Protein AF-A0A2I1GTU6-F1 (afdb_monomer)

Mean predicted aligned error: 11.72 Å

pLDDT: mean 70.72, std 12.53, range [40.06, 86.62]

Sequence (86 aa):
MGNPLDDLKPSLKKCYYCKKQNSLEESHKIRYKCSCDSCSNRKVFICNKCYEAKTQFSRSGNEVIDKFIMETLMMKCMGKWNLFLM

Organism: NCBI:txid588596

Solvent-accessible surface area (backbone atoms only — not comparable to full-atom values): 5315 Å² total; per-residue (Å²): 135,81,75,87,70,74,81,68,64,72,64,64,41,56,17,68,82,66,61,46,73,38,48,51,90,50,39,45,80,45,72,48,79,57,95,46,94,85,49,76,68,47,77,43,40,29,34,51,65,45,45,54,43,54,70,70,60,74,83,78,84,44,70,68,60,44,47,53,52,50,54,54,36,50,34,53,48,60,66,53,57,82,68,76,82,110

Nearest PDB structures (foldseek):
  8a3w-assembly1_X  TM=5.989E-01  e=5.312E+00  Leishmania major strain Friedlin
  8ova-assembly1_BY  TM=4.898E-01  e=6.442E+00  Trypanosoma brucei brucei
  8a5y-assembly1_T  TM=3.359E-01  e=7.326E+00  Saccharomyces cerevisiae

Foldseek 3Di:
DDDPPVVPPQPWFQAPQLRDTDGPVQWDWDWDDDPDPPDDTDTGIHGNQLVVLVVPDDDPVDPVVSVVSNVQSSCSSNV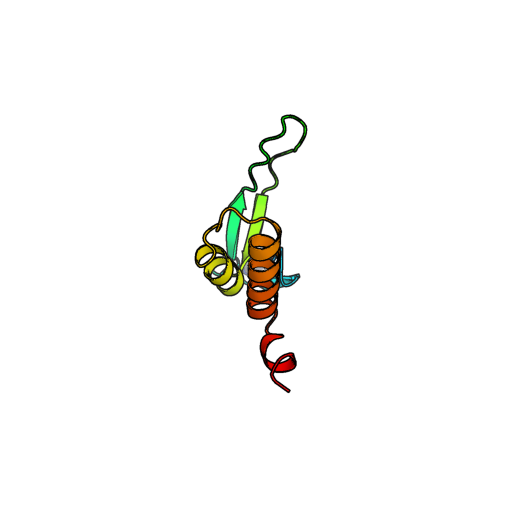VNVVPVD

Secondary structure (DSSP, 8-state):
---TTGGG----EE-TTT--EE-STTEEEEEE--SSTTS--EEEEEEHHHHHHHHT----S-HHHHHHHHHHHHHHHHT-GGGS--

Radius of gyration: 16.92 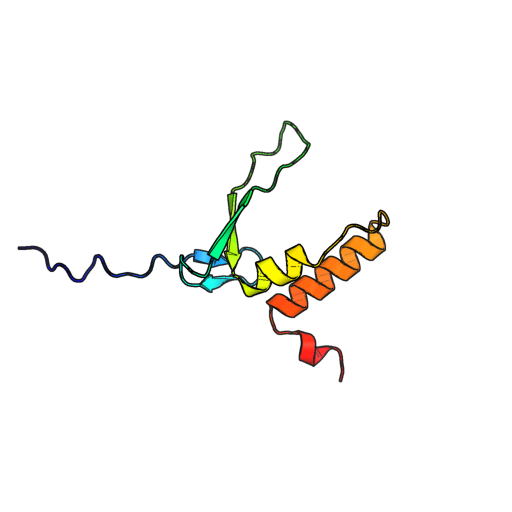Å; Cα contacts (8 Å, |Δi|>4): 95; chains: 1; bounding box: 43×41×45 Å

Structure (mmCIF, N/CA/C/O backbone):
data_AF-A0A2I1GTU6-F1
#
_entry.id   AF-A0A2I1GTU6-F1
#
loop_
_atom_site.group_PDB
_atom_site.id
_atom_site.type_symbol
_atom_site.label_atom_id
_atom_site.label_alt_id
_atom_site.label_comp_id
_atom_site.label_asym_id
_atom_site.label_entity_id
_atom_site.label_seq_id
_atom_site.pdbx_PDB_ins_code
_atom_site.Cartn_x
_atom_site.Cartn_y
_atom_site.Cartn_z
_atom_site.occupancy
_atom_site.B_iso_or_equiv
_atom_site.auth_seq_id
_atom_site.auth_comp_id
_atom_site.auth_asym_id
_atom_site.auth_atom_id
_atom_site.pdbx_PDB_model_num
ATOM 1 N N . MET A 1 1 ? -29.233 12.784 29.537 1.00 40.06 1 MET A N 1
ATOM 2 C CA . MET A 1 1 ? -27.777 12.598 29.706 1.00 40.06 1 MET A CA 1
ATOM 3 C C . MET A 1 1 ? -27.360 11.495 28.749 1.00 40.06 1 MET A C 1
ATOM 5 O O . MET A 1 1 ? -27.754 10.358 28.963 1.00 40.06 1 MET A O 1
ATOM 9 N N . GLY A 1 2 ? -26.731 11.848 27.625 1.00 48.00 2 GLY A N 1
ATOM 10 C CA . GLY A 1 2 ? -26.246 10.871 26.644 1.00 48.00 2 GLY A CA 1
ATOM 11 C C . GLY A 1 2 ? -25.011 10.162 27.193 1.00 48.00 2 GLY A C 1
ATOM 12 O O . GLY A 1 2 ? -24.173 10.809 27.816 1.00 48.00 2 GLY A O 1
ATOM 13 N N . ASN A 1 3 ? -24.936 8.842 27.029 1.00 49.75 3 ASN A N 1
ATOM 14 C CA . ASN A 1 3 ? -23.815 8.047 27.520 1.00 49.75 3 ASN A CA 1
ATOM 15 C C . ASN A 1 3 ? -22.503 8.504 26.846 1.00 49.75 3 ASN A C 1
ATOM 17 O O . ASN A 1 3 ? -22.418 8.427 25.622 1.00 49.75 3 ASN A O 1
ATOM 21 N N . PRO A 1 4 ? -21.461 8.910 27.597 1.00 50.22 4 PRO A N 1
ATOM 22 C CA . PRO A 1 4 ? -20.172 9.356 27.045 1.00 50.22 4 PRO A CA 1
ATOM 23 C C . PRO A 1 4 ? -19.294 8.213 26.489 1.00 50.22 4 PRO A C 1
ATOM 25 O O . PRO A 1 4 ? -18.092 8.379 26.309 1.00 50.22 4 PRO A O 1
ATOM 28 N N . LEU A 1 5 ? -19.870 7.031 26.243 1.00 50.31 5 LEU A N 1
ATOM 29 C CA . LEU A 1 5 ? -19.145 5.829 25.812 1.00 50.31 5 LEU A CA 1
ATOM 30 C C . LEU A 1 5 ? -19.183 5.597 24.293 1.00 50.31 5 LEU A C 1
ATOM 32 O O . LEU A 1 5 ? -18.397 4.795 23.792 1.00 50.31 5 LEU A O 1
ATOM 36 N N . ASP A 1 6 ? -20.039 6.304 23.550 1.00 48.69 6 ASP A N 1
ATOM 37 C CA . ASP A 1 6 ? -20.096 6.185 22.084 1.00 48.69 6 ASP A CA 1
ATOM 38 C C . ASP A 1 6 ? -18.959 6.942 21.362 1.00 48.69 6 ASP A C 1
ATOM 40 O O . ASP A 1 6 ? -18.656 6.643 20.205 1.00 48.69 6 ASP A O 1
ATOM 44 N N . ASP A 1 7 ? -18.261 7.855 22.050 1.00 49.06 7 ASP A N 1
ATOM 45 C CA . ASP A 1 7 ? -17.170 8.670 21.483 1.00 49.06 7 ASP A CA 1
ATOM 46 C C . ASP A 1 7 ? -15.809 7.950 21.407 1.00 49.06 7 ASP A C 1
ATOM 48 O O . ASP A 1 7 ? -14.845 8.471 20.847 1.00 49.06 7 ASP A O 1
ATOM 52 N N . LEU A 1 8 ? -15.719 6.719 21.917 1.00 52.81 8 LEU A N 1
ATOM 53 C CA . LEU A 1 8 ? -14.489 5.918 21.954 1.00 52.81 8 LEU A CA 1
ATOM 54 C C . LEU A 1 8 ? -14.409 4.862 20.851 1.00 52.81 8 LEU A C 1
ATOM 56 O O . LEU A 1 8 ? -13.593 3.945 20.937 1.00 52.81 8 LEU A O 1
ATOM 60 N N . LYS A 1 9 ? -15.217 4.962 19.786 1.00 54.03 9 LYS A N 1
ATOM 61 C CA . LYS A 1 9 ? -14.988 4.121 18.606 1.00 54.03 9 LYS A CA 1
ATOM 62 C C . LYS A 1 9 ? -13.642 4.522 17.998 1.00 54.03 9 LYS A C 1
ATOM 64 O O . LYS A 1 9 ? -13.550 5.622 17.445 1.00 54.03 9 LYS A O 1
ATOM 69 N N . PRO A 1 10 ? -12.599 3.664 18.053 1.00 58.69 10 PRO A N 1
ATOM 70 C CA . PRO A 1 10 ? -11.355 3.967 17.368 1.00 58.69 10 PRO A CA 1
ATOM 71 C C . PRO A 1 10 ? -11.711 4.242 15.912 1.00 58.69 10 PRO A C 1
ATOM 73 O O . PRO A 1 10 ? -12.467 3.490 15.292 1.00 58.69 10 PRO A O 1
ATOM 76 N N . SER A 1 11 ? -11.242 5.368 15.380 1.00 66.88 11 SER A N 1
ATOM 77 C CA . SER A 1 11 ? -11.553 5.779 14.015 1.00 66.88 11 SER A CA 1
ATOM 78 C C . SER A 1 11 ? -10.805 4.870 13.035 1.00 66.88 11 SER A C 1
ATOM 80 O O . SER A 1 11 ? -9.766 5.213 12.480 1.00 66.88 11 SER A O 1
ATOM 82 N N . LEU A 1 12 ? -11.328 3.658 12.849 1.00 73.12 12 LEU A N 1
ATOM 83 C CA . LEU A 1 12 ? -10.718 2.631 12.022 1.00 73.12 12 LEU A CA 1
ATOM 84 C C . LEU A 1 12 ? -10.717 3.091 10.563 1.00 73.12 12 LEU A C 1
ATOM 86 O O . LEU A 1 12 ? -11.743 3.487 9.999 1.00 73.12 12 LEU A O 1
ATOM 90 N N . LYS A 1 13 ? -9.549 3.028 9.924 1.00 80.38 13 LYS A N 1
ATOM 91 C CA . LYS A 1 13 ? -9.389 3.308 8.496 1.00 80.38 13 LYS A CA 1
ATOM 92 C C . LYS A 1 13 ? -9.012 2.037 7.758 1.00 80.38 13 LYS A C 1
ATOM 94 O O . LYS A 1 13 ? -8.207 1.224 8.208 1.00 80.38 13 LYS A O 1
ATOM 99 N N . LYS A 1 14 ? -9.605 1.871 6.578 1.00 83.50 14 LYS A N 1
ATOM 100 C CA . LYS A 1 14 ? -9.292 0.760 5.684 1.00 83.50 14 LYS A CA 1
ATOM 101 C C . LYS A 1 14 ? -8.021 1.085 4.905 1.00 83.50 14 LYS A C 1
ATOM 103 O O . LYS A 1 14 ? -7.989 2.071 4.168 1.00 83.50 14 LYS A O 1
ATOM 108 N N . CYS A 1 15 ? -6.999 0.247 5.042 1.00 84.38 15 CYS A N 1
ATOM 109 C CA . CYS A 1 15 ? -5.774 0.371 4.262 1.00 84.38 15 CYS A CA 1
ATOM 110 C C . CYS A 1 15 ? -6.076 0.186 2.768 1.00 84.38 15 CYS A C 1
ATOM 112 O O . CYS A 1 15 ? -6.766 -0.755 2.365 1.00 84.38 15 CYS A O 1
ATOM 114 N N . TYR A 1 16 ? -5.536 1.069 1.933 1.00 83.50 16 TYR A N 1
ATOM 115 C CA . TYR A 1 16 ? -5.752 1.063 0.491 1.00 83.50 16 TYR A CA 1
ATOM 116 C C . TYR A 1 16 ? -5.255 -0.222 -0.178 1.00 83.50 16 TYR A C 1
ATOM 118 O O . TYR A 1 16 ? -5.943 -0.737 -1.059 1.00 83.50 16 TYR A O 1
ATOM 126 N N . TYR A 1 17 ? -4.117 -0.761 0.263 1.00 80.88 17 TYR A N 1
ATOM 127 C CA . TYR A 1 17 ? -3.494 -1.933 -0.355 1.00 80.88 17 TYR A CA 1
ATOM 128 C C . TYR A 1 17 ? -4.009 -3.250 0.227 1.00 80.88 17 TYR A C 1
ATOM 130 O O . TYR A 1 17 ? -4.629 -4.030 -0.485 1.00 80.88 17 TYR A O 1
ATOM 138 N N . CYS A 1 18 ? -3.823 -3.491 1.529 1.00 83.50 18 CYS A N 1
ATOM 139 C CA . CYS A 1 18 ? -4.180 -4.777 2.138 1.00 83.50 18 CYS A CA 1
ATOM 140 C C . CYS A 1 18 ? -5.657 -4.894 2.543 1.00 83.50 18 CYS A C 1
ATOM 142 O O . CYS A 1 18 ? -6.072 -5.943 3.026 1.00 83.50 18 CYS A O 1
ATOM 144 N N . LYS A 1 19 ? -6.449 -3.821 2.386 1.00 84.25 19 LYS A N 1
ATOM 145 C CA . LYS A 1 19 ? -7.887 -3.753 2.710 1.00 84.25 19 LYS A CA 1
ATOM 146 C C . LYS A 1 19 ? -8.252 -4.059 4.172 1.00 84.25 19 LYS A C 1
ATOM 148 O O . LYS A 1 19 ? -9.439 -4.055 4.491 1.00 84.25 19 LYS A O 1
ATOM 153 N N . LYS A 1 20 ? -7.274 -4.253 5.061 1.00 84.19 20 LYS A N 1
ATOM 154 C CA . LYS A 1 20 ? -7.483 -4.422 6.506 1.00 84.19 20 LYS A CA 1
ATOM 155 C C . LYS A 1 20 ? -7.912 -3.100 7.150 1.00 84.19 20 LYS A C 1
ATOM 157 O O . LYS A 1 20 ? -7.460 -2.034 6.722 1.00 84.19 20 LYS A O 1
ATOM 162 N N . GLN A 1 21 ? -8.776 -3.171 8.160 1.00 81.75 21 GLN A N 1
ATOM 163 C CA . GLN A 1 21 ? -9.049 -2.038 9.048 1.00 81.75 21 GLN A CA 1
ATOM 164 C C . GLN A 1 21 ? -7.900 -1.917 10.052 1.00 81.75 21 GLN A C 1
ATOM 166 O O . GLN A 1 21 ? -7.482 -2.924 10.610 1.00 81.75 21 GLN A O 1
ATOM 171 N N . ASN A 1 22 ? -7.366 -0.711 10.228 1.00 79.06 22 ASN A N 1
ATOM 172 C CA . ASN A 1 22 ? -6.314 -0.404 11.201 1.00 79.06 22 ASN A CA 1
ATOM 173 C C . ASN A 1 22 ? -6.738 0.829 12.002 1.00 79.06 22 ASN A C 1
ATOM 175 O O . ASN A 1 22 ? -7.592 1.598 11.537 1.00 79.06 22 ASN A O 1
ATOM 179 N N . SER A 1 23 ? -6.148 1.022 13.181 1.00 76.69 23 SER A N 1
ATOM 180 C CA . SER A 1 23 ? -6.359 2.245 13.954 1.00 76.69 23 SER A CA 1
ATOM 181 C C . SER A 1 23 ? -5.878 3.466 13.163 1.00 76.69 23 SER A C 1
ATOM 183 O O . SER A 1 23 ? -5.045 3.365 12.253 1.00 76.69 23 SER A O 1
ATOM 185 N N . LEU A 1 24 ? -6.438 4.635 13.478 1.00 68.75 24 LEU A N 1
ATOM 186 C CA . LEU A 1 24 ? -6.007 5.890 12.864 1.00 68.75 24 LEU A CA 1
ATOM 187 C C . LEU A 1 24 ? -4.524 6.169 13.159 1.00 68.75 24 LEU A C 1
ATOM 1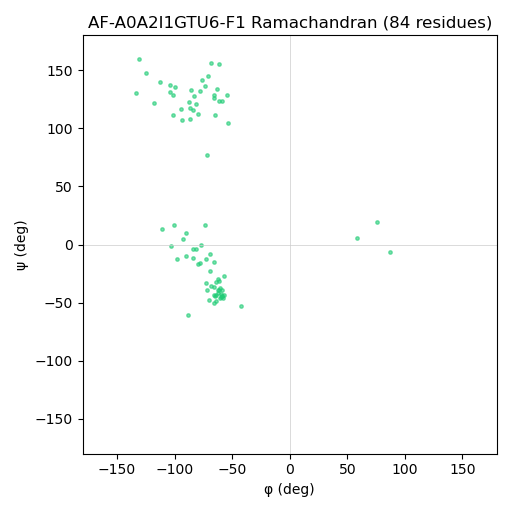89 O O . LEU A 1 24 ? -3.818 6.636 12.272 1.00 68.75 24 LEU A O 1
ATOM 193 N N . GLU A 1 25 ? -4.069 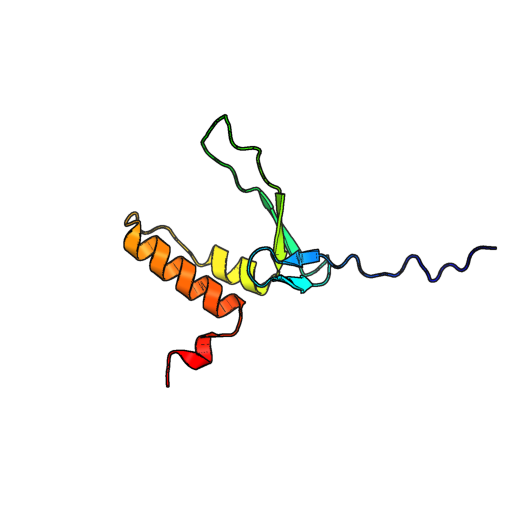5.838 14.370 1.00 71.56 25 GLU A N 1
ATOM 194 C CA . GLU A 1 25 ? -2.682 6.011 14.824 1.00 71.56 25 GLU A CA 1
ATOM 195 C C . GLU A 1 25 ? -1.694 5.145 14.030 1.00 71.56 25 GLU A C 1
ATOM 197 O O . GLU A 1 25 ? -0.583 5.578 13.743 1.00 71.56 25 GLU A O 1
ATOM 202 N N . GLU A 1 26 ? -2.115 3.961 13.578 1.00 72.56 26 GLU A N 1
ATOM 203 C CA . GLU A 1 26 ? -1.300 3.062 12.747 1.00 72.56 26 GLU A CA 1
ATOM 204 C C . GLU A 1 26 ? -1.458 3.308 11.234 1.00 72.56 26 GLU A C 1
ATOM 206 O O . GLU A 1 26 ? -1.007 2.502 10.407 1.00 72.56 26 GLU A O 1
ATOM 211 N N . SER A 1 27 ? -2.128 4.395 10.838 1.00 78.75 27 SER A N 1
ATOM 212 C CA . SER A 1 27 ? -2.478 4.683 9.446 1.00 78.75 27 SER A CA 1
ATOM 213 C C . SER A 1 27 ? -1.841 5.974 8.927 1.00 78.75 27 SER A C 1
ATOM 215 O O . SER A 1 27 ? -2.139 7.077 9.369 1.00 78.75 27 SER A O 1
ATOM 217 N N . HIS A 1 28 ? -1.063 5.854 7.856 1.00 82.44 28 HIS A N 1
ATOM 218 C CA . HIS A 1 28 ? -0.494 6.966 7.100 1.00 82.44 28 HIS A CA 1
ATOM 219 C C . HIS A 1 28 ? -1.456 7.481 6.040 1.00 82.44 28 HIS A C 1
ATOM 221 O O . HIS A 1 28 ? -2.001 6.721 5.233 1.00 82.44 28 HIS A O 1
ATOM 227 N N . LYS A 1 29 ? -1.621 8.801 5.982 1.00 81.81 29 LYS A N 1
ATOM 228 C CA . LYS A 1 29 ? -2.407 9.468 4.943 1.00 81.81 29 LYS A CA 1
ATOM 229 C C . LYS A 1 29 ? -1.496 9.885 3.796 1.00 81.81 29 LYS A C 1
ATOM 231 O O . LYS A 1 29 ? -0.758 10.857 3.908 1.00 81.81 29 LYS A O 1
ATOM 236 N N . ILE A 1 30 ? -1.592 9.189 2.667 1.00 79.00 30 ILE A N 1
ATOM 237 C CA . ILE A 1 30 ? -0.784 9.492 1.483 1.00 79.00 30 ILE A CA 1
ATOM 238 C C . ILE A 1 30 ? -1.643 10.200 0.436 1.00 79.00 30 ILE A C 1
ATOM 240 O O . ILE A 1 30 ? -2.790 9.824 0.171 1.00 79.00 30 ILE A O 1
ATOM 244 N N . ARG A 1 31 ? -1.074 11.235 -0.183 1.00 75.31 31 ARG A N 1
ATOM 245 C CA . ARG A 1 31 ? -1.642 11.890 -1.362 1.00 75.31 31 ARG A CA 1
ATOM 246 C C . ARG A 1 31 ? -1.023 11.270 -2.609 1.00 75.31 31 ARG A C 1
ATOM 248 O O . ARG A 1 31 ? 0.180 11.390 -2.816 1.00 75.31 31 ARG A O 1
ATOM 255 N N . TYR A 1 32 ? -1.839 10.632 -3.443 1.00 68.12 32 TYR A N 1
ATOM 256 C CA . TYR A 1 32 ? -1.405 10.285 -4.793 1.00 68.12 32 TYR A CA 1
ATOM 257 C C . TYR A 1 32 ? -1.520 11.534 -5.660 1.00 68.12 32 TYR A C 1
ATOM 259 O O . TYR A 1 32 ? -2.620 12.040 -5.887 1.00 68.12 32 TYR A O 1
ATOM 267 N N . LYS A 1 33 ? -0.370 12.051 -6.092 1.00 61.69 33 LYS A N 1
ATOM 268 C CA . LYS A 1 33 ? -0.294 13.134 -7.067 1.00 61.69 33 LYS A CA 1
ATOM 269 C C . LYS A 1 33 ? -0.325 12.473 -8.445 1.00 61.69 33 LYS A C 1
ATOM 271 O O . LYS A 1 33 ? 0.638 11.796 -8.796 1.00 61.69 33 LYS A O 1
ATOM 276 N N . CYS A 1 34 ? -1.432 12.589 -9.184 1.00 60.75 34 CYS A N 1
ATOM 277 C CA . CYS A 1 34 ? -1.332 12.354 -10.626 1.00 60.75 34 CYS A CA 1
ATOM 278 C C . CYS A 1 34 ? -0.678 13.583 -11.240 1.00 60.75 34 CYS A C 1
ATOM 280 O O . CYS A 1 34 ? -0.977 14.707 -10.843 1.00 60.75 34 CYS A O 1
ATOM 282 N N . SER A 1 35 ? 0.185 13.355 -12.217 1.00 62.84 35 SER A N 1
ATOM 283 C CA . SER A 1 35 ? 0.736 14.375 -13.107 1.00 62.84 35 SER A CA 1
ATOM 284 C C . SER A 1 35 ? -0.249 14.817 -14.198 1.00 62.84 35 SER A C 1
ATOM 286 O O . SER A 1 35 ? 0.093 15.664 -15.008 1.00 62.84 35 SER A O 1
ATOM 288 N N . CYS A 1 36 ? -1.453 14.248 -14.229 1.00 66.94 36 CYS A N 1
ATOM 289 C CA . CYS A 1 36 ? -2.477 14.526 -15.219 1.00 66.94 36 CYS A CA 1
ATOM 290 C C . CYS A 1 36 ? -3.545 15.483 -14.664 1.00 66.94 36 CYS A C 1
ATOM 292 O O . CYS A 1 36 ? -4.113 15.205 -13.604 1.00 66.94 36 CYS A O 1
ATOM 294 N N . ASP A 1 37 ? -3.847 16.569 -15.387 1.00 58.69 37 ASP A N 1
ATOM 295 C CA . ASP A 1 37 ? -4.812 17.608 -14.975 1.00 58.69 37 ASP A CA 1
ATOM 296 C C . ASP A 1 37 ? -6.218 17.056 -14.692 1.00 58.69 37 ASP A C 1
ATOM 298 O O . ASP A 1 37 ? -6.950 17.576 -13.852 1.00 58.69 37 ASP A O 1
ATOM 302 N N . SER A 1 38 ? -6.584 15.944 -15.333 1.00 63.75 38 SER A N 1
ATOM 303 C CA . SER A 1 38 ? -7.884 15.290 -15.151 1.00 63.75 38 SER A CA 1
ATOM 304 C C . SER A 1 38 ? -7.958 14.344 -13.946 1.00 63.75 38 SER A C 1
ATOM 306 O O . SER A 1 38 ? -9.052 13.913 -13.581 1.00 63.75 38 SER A O 1
ATOM 308 N N . CYS A 1 39 ? -6.843 13.988 -13.295 1.00 59.59 39 CYS A N 1
ATOM 309 C CA . CYS A 1 39 ? -6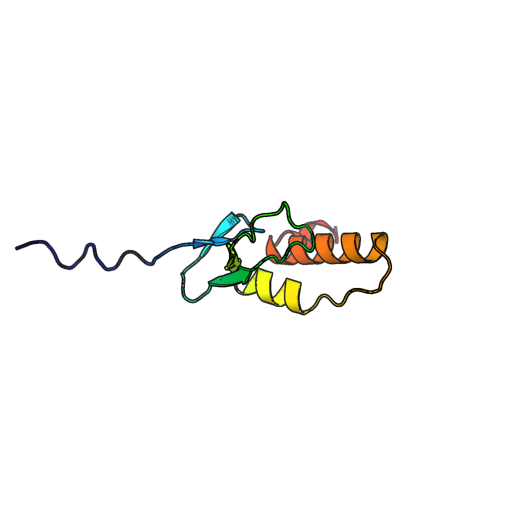.926 13.164 -12.087 1.00 59.59 39 CYS A CA 1
ATOM 310 C C . CYS A 1 39 ? -7.134 14.026 -10.855 1.00 59.59 39 CYS A C 1
ATOM 312 O O . CYS A 1 39 ? -6.246 14.743 -10.388 1.00 59.59 39 CYS A O 1
ATOM 314 N N . SER A 1 40 ? -8.273 13.813 -10.210 1.00 58.31 40 SER A N 1
ATOM 315 C CA . SER A 1 40 ? -8.449 14.258 -8.839 1.00 58.31 40 SER A CA 1
ATOM 316 C C . SER A 1 40 ? -7.393 13.611 -7.942 1.00 58.31 40 SER A C 1
ATOM 318 O O . SER A 1 40 ? -7.294 12.387 -7.837 1.00 58.31 40 SER A O 1
ATOM 320 N N . ASN A 1 41 ? -6.622 14.451 -7.254 1.00 66.00 41 ASN A N 1
ATOM 321 C CA . ASN A 1 41 ? -5.712 14.023 -6.199 1.00 66.00 41 ASN A CA 1
ATOM 322 C C . ASN A 1 41 ? -6.476 13.184 -5.159 1.00 66.00 41 ASN A C 1
ATOM 324 O O . ASN A 1 41 ? -7.204 13.732 -4.327 1.00 66.00 41 ASN A O 1
ATOM 328 N N . ARG A 1 42 ? -6.307 11.857 -5.172 1.00 69.94 42 ARG A N 1
ATOM 329 C CA . ARG A 1 42 ? -6.932 10.975 -4.178 1.00 69.94 42 ARG A CA 1
ATOM 330 C C . ARG A 1 42 ? -6.086 10.921 -2.911 1.00 69.94 42 ARG A C 1
ATOM 332 O O . ARG A 1 42 ? -4.886 10.638 -2.940 1.00 69.94 42 ARG A O 1
ATOM 339 N N . LYS A 1 43 ? -6.743 11.181 -1.780 1.00 76.12 43 LYS A N 1
ATOM 340 C CA . LYS A 1 43 ? -6.210 10.930 -0.438 1.00 76.12 43 LYS A CA 1
ATOM 341 C C . LYS A 1 43 ? -6.553 9.490 -0.064 1.00 76.12 43 LYS A C 1
ATOM 343 O O . LYS A 1 43 ? -7.726 9.128 -0.064 1.00 76.12 43 LYS A O 1
ATOM 348 N N . VAL A 1 44 ? -5.542 8.686 0.244 1.00 81.69 44 VAL A N 1
ATOM 349 C CA . VAL A 1 44 ? -5.701 7.281 0.639 1.00 81.69 44 VAL A CA 1
ATOM 350 C C . VAL A 1 44 ? -5.031 7.028 1.986 1.00 81.69 44 VAL A C 1
ATOM 352 O O . VAL A 1 44 ? -4.032 7.667 2.313 1.00 81.69 44 VAL A O 1
ATOM 355 N N . PHE A 1 45 ? -5.589 6.105 2.769 1.00 84.94 45 PHE A N 1
ATOM 356 C CA . PHE A 1 45 ? -5.012 5.666 4.041 1.00 84.94 45 PHE A CA 1
ATOM 357 C C . PHE A 1 45 ? -4.275 4.349 3.840 1.00 84.94 45 PHE A C 1
ATOM 359 O O . PHE A 1 45 ? -4.775 3.451 3.162 1.00 84.94 45 PHE A O 1
ATOM 366 N N . ILE A 1 46 ? -3.081 4.235 4.402 1.00 85.69 46 ILE A N 1
ATOM 367 C CA . ILE A 1 46 ? -2.200 3.080 4.259 1.00 85.69 46 ILE A CA 1
ATOM 368 C C . ILE A 1 46 ? -1.679 2.719 5.649 1.00 85.69 46 ILE A C 1
ATOM 370 O O . ILE A 1 46 ? -1.221 3.596 6.363 1.00 85.69 46 ILE A O 1
ATOM 374 N N . CYS A 1 47 ? -1.757 1.452 6.051 1.00 86.25 47 CYS A N 1
ATOM 375 C CA . CYS A 1 47 ? -1.237 1.034 7.356 1.00 86.25 47 CYS A CA 1
ATOM 376 C C . CYS A 1 47 ? 0.296 1.121 7.418 1.00 86.25 47 CYS A C 1
ATOM 378 O O . CYS A 1 47 ? 0.951 1.008 6.379 1.00 86.25 47 CYS A O 1
ATOM 380 N N . ASN A 1 48 ? 0.854 1.246 8.626 1.00 84.38 48 ASN A N 1
ATOM 381 C CA . ASN A 1 48 ? 2.297 1.298 8.903 1.00 84.38 48 ASN A CA 1
ATOM 382 C C . ASN A 1 48 ? 3.099 0.279 8.083 1.00 84.38 48 ASN A C 1
ATOM 384 O O . ASN A 1 48 ? 3.962 0.648 7.294 1.00 84.38 48 ASN A O 1
ATOM 388 N N . LYS A 1 49 ? 2.708 -0.998 8.143 1.00 83.12 49 LYS A N 1
ATOM 389 C CA . LYS A 1 49 ? 3.381 -2.081 7.410 1.00 83.12 49 LYS A CA 1
ATOM 390 C C . LYS A 1 49 ? 3.444 -1.857 5.892 1.00 83.12 49 LYS A C 1
ATOM 392 O O . LYS A 1 49 ? 4.457 -2.119 5.251 1.00 83.12 49 LYS A O 1
ATOM 397 N N . CYS A 1 50 ? 2.344 -1.406 5.291 1.00 82.44 50 CYS A N 1
ATOM 398 C CA . CYS A 1 50 ? 2.305 -1.097 3.859 1.00 82.44 50 CYS A CA 1
ATOM 399 C C . CYS A 1 50 ? 3.076 0.186 3.529 1.00 82.44 50 CYS A C 1
ATOM 401 O O . CYS A 1 50 ? 3.596 0.316 2.423 1.00 82.44 50 CYS A O 1
ATOM 403 N N . TYR A 1 51 ? 3.083 1.153 4.448 1.00 83.38 51 TYR A N 1
ATOM 404 C CA . TYR A 1 51 ? 3.805 2.407 4.291 1.00 83.38 51 TYR A CA 1
ATOM 405 C C . TYR A 1 51 ? 5.311 2.149 4.253 1.00 83.38 51 TYR A C 1
ATOM 407 O O . TYR A 1 51 ? 5.950 2.528 3.278 1.00 83.38 51 TYR A O 1
ATOM 415 N N . GLU A 1 52 ? 5.836 1.400 5.224 1.00 82.75 52 GLU A N 1
ATOM 416 C CA . GLU A 1 52 ? 7.246 1.004 5.294 1.00 82.75 52 GLU A CA 1
ATOM 417 C C . GLU A 1 52 ? 7.695 0.232 4.050 1.00 82.75 52 GLU A C 1
ATOM 419 O O . GLU A 1 52 ? 8.717 0.558 3.443 1.00 82.75 52 GLU A O 1
ATOM 424 N N . ALA A 1 53 ? 6.891 -0.744 3.611 1.00 80.00 53 ALA A N 1
ATOM 425 C CA . ALA A 1 53 ? 7.166 -1.488 2.385 1.00 80.00 53 ALA A CA 1
ATOM 426 C C . ALA A 1 53 ? 7.237 -0.560 1.162 1.00 80.00 53 ALA A C 1
ATOM 428 O O . ALA A 1 53 ? 8.095 -0.734 0.304 1.00 80.00 53 ALA A O 1
ATOM 429 N N . LYS A 1 54 ? 6.369 0.458 1.088 1.00 77.06 54 LYS A N 1
ATOM 430 C CA . LYS A 1 54 ? 6.377 1.433 -0.007 1.00 77.06 54 LYS A CA 1
ATOM 431 C C . LYS A 1 54 ? 7.573 2.384 0.071 1.00 77.06 54 LYS A C 1
ATOM 433 O O . LYS A 1 54 ? 8.119 2.724 -0.970 1.00 77.06 54 LYS A O 1
ATOM 438 N N . THR A 1 55 ? 7.975 2.835 1.258 1.00 74.94 55 THR A N 1
ATOM 439 C CA . THR A 1 55 ? 9.114 3.757 1.418 1.00 74.94 55 THR A CA 1
ATOM 440 C C . THR A 1 55 ? 10.459 3.108 1.107 1.00 74.94 55 THR A C 1
ATOM 442 O O . THR A 1 55 ? 11.393 3.813 0.751 1.00 74.94 55 THR A O 1
ATOM 445 N N . GLN A 1 56 ? 10.557 1.778 1.188 1.00 74.88 56 GLN A N 1
ATOM 446 C CA . GLN A 1 56 ? 11.743 1.030 0.750 1.00 74.88 56 GLN A CA 1
ATOM 447 C C . GLN A 1 56 ? 11.884 0.958 -0.777 1.00 74.88 56 GLN A C 1
ATOM 449 O O . GLN A 1 56 ? 12.928 0.550 -1.280 1.00 74.88 56 GLN A O 1
ATOM 454 N N . PHE A 1 57 ? 10.843 1.326 -1.527 1.00 74.06 57 PHE A N 1
ATOM 455 C CA . PHE A 1 57 ? 10.884 1.296 -2.977 1.00 74.06 57 PHE A CA 1
ATOM 456 C C . PHE A 1 57 ? 11.528 2.560 -3.553 1.00 74.06 57 PHE A C 1
ATOM 458 O O . PHE A 1 57 ? 10.954 3.649 -3.491 1.00 74.06 57 PHE A O 1
ATOM 465 N N . SER A 1 58 ? 12.666 2.375 -4.216 1.00 75.00 58 SER A N 1
ATOM 466 C CA . SER A 1 58 ? 13.278 3.366 -5.100 1.00 75.00 58 SER A CA 1
ATOM 467 C C . SER A 1 58 ? 13.031 2.963 -6.550 1.00 75.00 58 SER A C 1
ATOM 469 O O . SER A 1 58 ? 13.266 1.813 -6.918 1.00 75.00 58 SER A O 1
ATOM 471 N N . ARG A 1 59 ? 12.561 3.902 -7.382 1.00 74.12 59 ARG A N 1
ATOM 472 C CA . ARG A 1 59 ? 12.360 3.645 -8.817 1.00 74.12 59 ARG A CA 1
ATOM 473 C C . ARG A 1 59 ? 13.707 3.405 -9.484 1.00 74.12 59 ARG A C 1
ATOM 475 O O . ARG A 1 59 ? 14.597 4.243 -9.380 1.00 74.12 59 ARG A O 1
ATOM 482 N N . SER A 1 60 ? 13.825 2.285 -10.185 1.00 78.75 60 SER A N 1
ATOM 483 C CA . SER A 1 60 ? 15.012 1.925 -10.963 1.00 78.75 60 SER A CA 1
ATOM 484 C C . SER A 1 60 ? 15.068 2.641 -12.315 1.00 78.75 60 SER A C 1
ATOM 486 O O . SER A 1 60 ? 16.118 2.680 -12.948 1.00 78.75 60 SER A O 1
ATOM 488 N N . GLY A 1 61 ? 13.936 3.192 -12.771 1.00 76.88 61 GLY A N 1
ATOM 489 C CA . GLY A 1 61 ? 13.782 3.744 -14.119 1.00 76.88 61 GLY A CA 1
ATOM 490 C C . GLY A 1 61 ? 13.363 2.702 -15.161 1.00 76.88 61 GLY A C 1
ATOM 491 O O . GLY A 1 61 ? 13.032 3.071 -16.283 1.00 76.88 61 GLY A O 1
ATOM 492 N N . ASN A 1 62 ? 13.306 1.418 -14.795 1.00 86.62 62 ASN A N 1
ATOM 493 C CA . ASN A 1 62 ? 12.748 0.357 -15.625 1.00 86.62 62 ASN A CA 1
ATOM 494 C C . ASN A 1 62 ? 11.339 0.004 -15.132 1.00 86.62 62 ASN A C 1
ATOM 496 O O . ASN A 1 62 ? 11.175 -0.568 -14.057 1.00 86.62 62 ASN A O 1
ATOM 500 N N . GLU A 1 63 ? 10.312 0.320 -15.925 1.00 80.81 63 GLU A N 1
ATOM 501 C CA . GLU A 1 63 ? 8.912 0.146 -15.515 1.00 80.81 63 GLU A CA 1
ATOM 502 C C . GLU A 1 63 ? 8.523 -1.304 -15.202 1.00 80.81 63 GLU A C 1
ATOM 504 O O . GLU A 1 63 ? 7.668 -1.534 -14.344 1.00 80.81 63 GLU A O 1
ATOM 509 N N . VA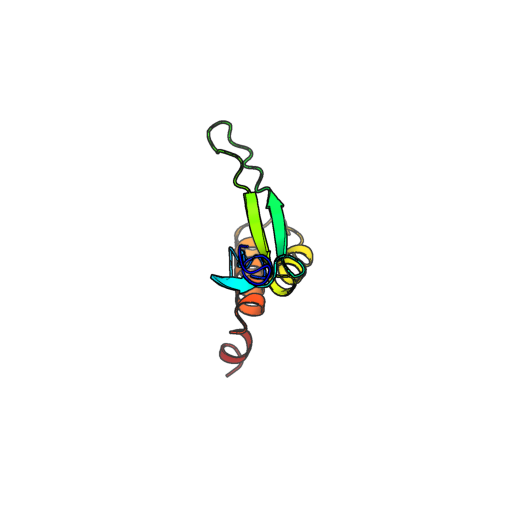L A 1 64 ? 9.132 -2.282 -15.880 1.00 79.12 64 VAL A N 1
ATOM 510 C CA . VAL A 1 64 ? 8.840 -3.707 -15.668 1.00 79.12 64 VAL A CA 1
ATOM 511 C C . VAL A 1 64 ? 9.374 -4.148 -14.309 1.00 79.12 64 VAL A C 1
ATOM 513 O O . VAL A 1 64 ? 8.646 -4.744 -13.515 1.00 79.12 64 VAL A O 1
ATOM 516 N N . ILE A 1 65 ? 10.623 -3.788 -14.014 1.00 77.75 65 ILE A N 1
ATOM 517 C CA . ILE A 1 65 ? 11.275 -4.084 -12.734 1.00 77.75 65 ILE A CA 1
ATOM 518 C C . ILE A 1 65 ? 10.569 -3.331 -11.602 1.00 77.75 65 ILE A C 1
ATOM 520 O O . ILE A 1 65 ? 10.252 -3.912 -10.567 1.00 77.75 65 ILE A O 1
ATOM 524 N N . ASP A 1 66 ? 10.239 -2.061 -11.821 1.00 75.12 66 ASP A N 1
ATOM 525 C CA . ASP A 1 66 ? 9.527 -1.224 -10.860 1.00 75.12 66 ASP A CA 1
ATOM 526 C C . ASP A 1 66 ? 8.154 -1.807 -10.496 1.00 75.12 66 ASP A C 1
ATOM 528 O O . ASP A 1 66 ? 7.788 -1.833 -9.317 1.00 75.12 66 ASP A O 1
ATOM 532 N N . LYS A 1 67 ? 7.400 -2.312 -11.485 1.00 80.12 67 LYS A N 1
ATOM 533 C CA . LYS A 1 67 ? 6.129 -3.014 -11.247 1.00 80.12 67 LYS A CA 1
ATOM 534 C C . LYS A 1 67 ? 6.337 -4.294 -10.452 1.00 80.12 67 LYS A C 1
ATOM 536 O O . LYS A 1 67 ? 5.657 -4.477 -9.446 1.00 80.12 67 LYS A O 1
ATOM 541 N N . PHE A 1 68 ? 7.293 -5.131 -10.850 1.00 81.19 68 PHE A N 1
ATOM 542 C CA . PHE A 1 68 ? 7.577 -6.394 -10.168 1.00 81.19 68 PHE A CA 1
ATOM 543 C C . PHE A 1 68 ? 7.973 -6.186 -8.697 1.00 81.19 68 PHE A C 1
ATOM 545 O O . PHE A 1 68 ? 7.453 -6.854 -7.798 1.00 81.19 68 PHE A O 1
ATOM 552 N N . ILE A 1 69 ? 8.848 -5.216 -8.420 1.00 79.06 69 ILE A N 1
ATOM 553 C CA . ILE A 1 69 ? 9.262 -4.883 -7.052 1.00 79.06 69 ILE A CA 1
ATOM 554 C C . ILE A 1 69 ? 8.068 -4.341 -6.258 1.00 79.06 69 ILE A C 1
ATOM 556 O O . ILE A 1 69 ? 7.847 -4.766 -5.123 1.00 79.06 69 ILE A O 1
ATOM 560 N N . MET A 1 70 ? 7.260 -3.449 -6.840 1.00 76.62 70 MET A N 1
ATOM 561 C CA . MET A 1 70 ? 6.056 -2.942 -6.179 1.00 76.62 70 MET A CA 1
ATOM 562 C C . MET A 1 70 ? 5.063 -4.057 -5.851 1.00 76.62 70 MET A C 1
ATOM 564 O O . MET A 1 70 ? 4.579 -4.120 -4.723 1.00 76.62 70 MET A O 1
ATOM 568 N N . GLU A 1 71 ? 4.779 -4.962 -6.784 1.00 77.81 71 GLU A N 1
ATOM 569 C CA . GLU A 1 71 ? 3.907 -6.118 -6.549 1.00 77.81 71 GLU A CA 1
ATOM 570 C C . GLU A 1 71 ? 4.447 -7.002 -5.420 1.00 77.81 71 GLU A C 1
ATOM 572 O O . GLU A 1 71 ? 3.712 -7.345 -4.490 1.00 77.81 71 GLU A O 1
ATOM 577 N N . THR A 1 72 ? 5.753 -7.268 -5.421 1.00 77.69 72 THR A N 1
ATOM 578 C CA . THR A 1 72 ? 6.436 -8.047 -4.380 1.00 77.69 72 THR A CA 1
ATOM 579 C C . THR A 1 72 ? 6.342 -7.381 -3.000 1.00 77.69 72 THR A C 1
ATOM 581 O O . THR A 1 72 ? 6.073 -8.044 -1.991 1.00 77.69 72 THR A O 1
ATOM 584 N N . LEU A 1 73 ? 6.509 -6.059 -2.927 1.00 74.00 73 LEU A N 1
ATOM 585 C CA . LEU A 1 73 ? 6.369 -5.280 -1.692 1.00 74.00 73 LEU A CA 1
ATOM 586 C C . LEU A 1 73 ? 4.912 -5.245 -1.202 1.00 74.00 73 LEU A C 1
ATOM 588 O O . LEU A 1 73 ? 4.651 -5.347 0.002 1.00 74.00 73 LEU A O 1
ATOM 592 N N . MET A 1 74 ? 3.944 -5.196 -2.121 1.00 71.75 74 MET A N 1
ATOM 593 C CA . MET A 1 74 ? 2.521 -5.299 -1.787 1.00 71.75 74 MET A CA 1
ATOM 594 C C . MET A 1 74 ? 2.160 -6.676 -1.226 1.00 71.75 74 MET A C 1
ATOM 596 O O . MET A 1 74 ? 1.380 -6.760 -0.271 1.00 71.75 74 MET A O 1
ATOM 600 N N . MET A 1 75 ? 2.765 -7.754 -1.735 1.00 72.75 75 MET A N 1
ATOM 601 C CA . MET A 1 75 ? 2.614 -9.095 -1.157 1.00 72.75 75 MET A CA 1
ATOM 602 C C . MET A 1 75 ? 3.161 -9.167 0.276 1.00 72.75 75 MET A C 1
ATOM 604 O O . MET A 1 75 ? 2.524 -9.774 1.146 1.00 72.75 75 MET A O 1
ATOM 608 N N . LYS A 1 76 ? 4.288 -8.493 0.557 1.00 70.06 76 LYS A N 1
ATOM 609 C CA . LYS A 1 76 ? 4.851 -8.343 1.914 1.00 70.06 76 LYS A CA 1
ATOM 610 C C . LYS A 1 76 ? 3.854 -7.668 2.855 1.00 70.06 76 LYS A C 1
ATOM 612 O O . LYS A 1 76 ? 3.617 -8.158 3.965 1.00 70.06 76 LYS A O 1
ATOM 617 N N . CYS A 1 77 ? 3.191 -6.603 2.400 1.00 74.88 77 CYS A N 1
ATOM 618 C CA . CYS A 1 77 ? 2.152 -5.964 3.202 1.00 74.88 77 CYS A CA 1
ATOM 619 C C . CYS A 1 77 ? 0.951 -6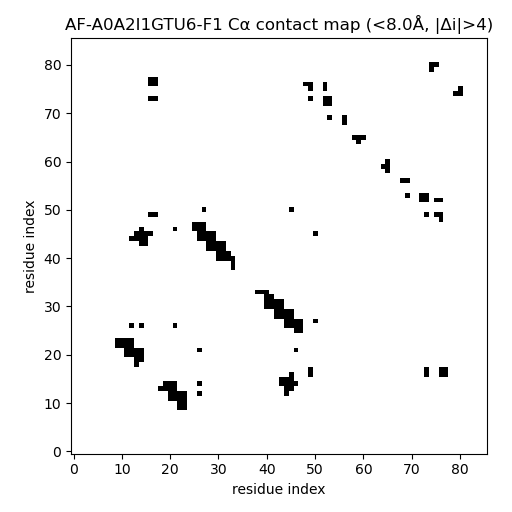.890 3.462 1.00 74.88 77 CYS A C 1
ATOM 621 O O . CYS A 1 77 ? 0.474 -6.986 4.596 1.00 74.88 77 CYS A O 1
ATOM 623 N N . MET A 1 78 ? 0.487 -7.61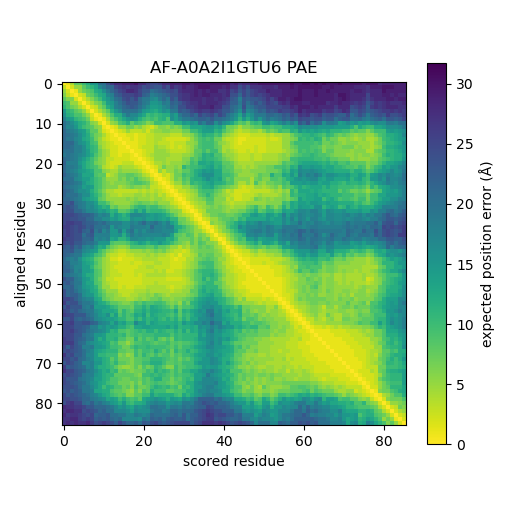9 2.443 1.00 71.69 78 MET A N 1
ATOM 624 C CA . MET A 1 78 ? -0.622 -8.570 2.580 1.00 71.69 78 MET A CA 1
ATOM 625 C C . MET A 1 78 ? -0.288 -9.772 3.479 1.00 71.69 78 MET A C 1
ATOM 627 O O . MET A 1 78 ? -1.206 -10.449 3.933 1.00 71.69 78 MET A O 1
ATOM 631 N N . GLY A 1 79 ? 0.994 -10.009 3.784 1.00 64.62 79 GLY A N 1
ATOM 632 C CA . GLY A 1 79 ? 1.440 -11.157 4.576 1.00 64.62 79 GLY A CA 1
ATOM 633 C C . GLY A 1 79 ? 1.426 -12.472 3.795 1.00 64.62 79 GLY A C 1
ATOM 634 O O . GLY A 1 79 ? 1.424 -13.531 4.405 1.00 64.62 79 GLY A O 1
ATOM 635 N N . LYS A 1 80 ? 1.414 -12.412 2.456 1.00 60.62 80 LYS A N 1
ATOM 636 C CA . LYS A 1 80 ? 1.382 -13.589 1.569 1.00 60.62 80 LYS A CA 1
ATOM 637 C C . LYS A 1 80 ? 2.771 -14.074 1.133 1.00 60.62 80 LYS A C 1
ATOM 639 O O . LYS A 1 80 ? 2.872 -14.985 0.324 1.00 60.62 80 LYS A O 1
ATOM 644 N N . TRP A 1 81 ? 3.836 -13.476 1.664 1.00 50.12 81 TRP A N 1
ATOM 645 C CA . TRP A 1 81 ? 5.214 -13.768 1.253 1.00 50.12 81 TRP A CA 1
ATOM 646 C C . TRP A 1 81 ? 5.650 -15.217 1.521 1.00 50.12 81 TRP A C 1
ATOM 648 O O . TRP A 1 81 ? 6.417 -15.766 0.742 1.00 50.12 81 TRP A O 1
ATOM 658 N N . ASN A 1 82 ? 5.100 -15.868 2.553 1.00 48.22 82 ASN A N 1
ATOM 659 C CA . ASN A 1 82 ? 5.408 -17.270 2.865 1.00 48.22 82 ASN A CA 1
ATOM 660 C C . ASN A 1 82 ? 4.873 -18.282 1.838 1.00 48.22 82 ASN A C 1
ATOM 662 O O . ASN A 1 82 ? 5.211 -19.452 1.942 1.00 48.22 82 ASN A O 1
ATOM 666 N N . LEU A 1 83 ? 4.050 -17.868 0.866 1.00 51.47 83 LEU A N 1
ATOM 667 C CA . LEU A 1 83 ? 3.502 -18.785 -0.139 1.00 51.47 83 LEU A CA 1
ATOM 668 C C . LEU A 1 83 ? 4.369 -18.922 -1.402 1.00 51.47 83 LEU A C 1
ATOM 670 O O . LEU A 1 83 ? 4.066 -19.769 -2.228 1.00 51.47 83 LEU A O 1
ATOM 674 N N . PHE A 1 84 ? 5.394 -18.083 -1.583 1.00 44.38 84 PHE A N 1
ATOM 675 C CA . PHE A 1 84 ? 6.207 -18.051 -2.813 1.00 44.38 84 PHE A CA 1
ATOM 676 C C . PHE A 1 84 ? 7.578 -18.737 -2.670 1.00 44.38 84 PHE A C 1
ATOM 678 O O . PHE A 1 84 ? 8.349 -18.767 -3.622 1.00 44.38 84 PHE A O 1
ATOM 685 N N . LEU A 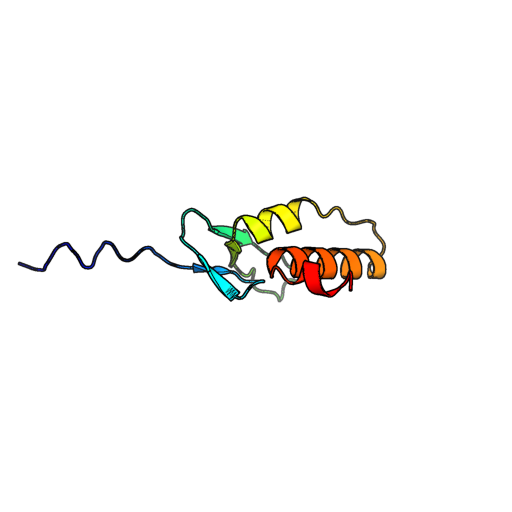1 85 ? 7.891 -19.252 -1.476 1.00 47.00 85 LEU A N 1
ATOM 686 C CA . LEU A 1 85 ? 9.133 -19.971 -1.150 1.00 47.00 85 LEU A CA 1
ATOM 687 C C . LEU A 1 85 ? 8.903 -21.474 -0.888 1.00 47.00 85 LEU A C 1
ATOM 689 O O . LEU A 1 85 ? 9.793 -22.136 -0.359 1.00 47.00 85 LEU A O 1
ATOM 693 N N . MET A 1 86 ? 7.722 -21.996 -1.238 1.00 41.19 86 MET A N 1
ATOM 694 C CA . MET A 1 86 ? 7.404 -23.429 -1.240 1.00 41.19 86 MET A CA 1
ATOM 695 C C . MET A 1 86 ? 7.232 -23.932 -2.666 1.00 41.19 86 MET A C 1
ATOM 697 O O . MET A 1 86 ? 6.613 -23.192 -3.463 1.00 41.19 86 MET A O 1
#